Protein AF-X1QUR0-F1 (afdb_monomer_lite)

Radius of gyration: 16.43 Å; chains: 1; bounding box: 36×20×58 Å

Foldseek 3Di:
DDPAPDFDPDDPDDDPDDPGHWAALLCLLVVLLVCCVPPVPVSVVSVVVLVVCCVVQNFAGTDDVPDGHHHPDPSSVPNNVVSVVVSVVVVVVVVVVPDDDD

Structure (mmCIF, N/CA/C/O backbone):
data_AF-X1QUR0-F1
#
_entry.id   AF-X1QUR0-F1
#
loop_
_atom_site.group_PDB
_atom_site.id
_atom_site.type_symbol
_atom_site.label_atom_id
_atom_site.label_alt_id
_atom_site.label_comp_id
_atom_site.label_asym_id
_atom_site.label_entity_id
_atom_site.label_seq_id
_atom_site.pdbx_PDB_ins_code
_atom_site.Cartn_x
_atom_site.Cartn_y
_atom_site.Cartn_z
_atom_site.occupancy
_atom_site.B_iso_or_equiv
_atom_site.auth_seq_id
_atom_site.auth_comp_id
_atom_site.auth_asym_id
_atom_site.auth_atom_id
_atom_site.pdbx_PDB_model_num
ATOM 1 N N . HIS A 1 1 ? -6.256 -0.953 -7.988 1.00 70.12 1 HIS A N 1
ATOM 2 C CA . HIS A 1 1 ? -5.334 -1.941 -8.581 1.00 70.12 1 HIS A CA 1
ATOM 3 C C . HIS A 1 1 ? -6.180 -3.009 -9.261 1.00 70.12 1 HIS A C 1
ATOM 5 O O . HIS A 1 1 ? -7.341 -3.145 -8.888 1.00 70.12 1 HIS A O 1
ATOM 11 N N . LEU A 1 2 ? -5.650 -3.699 -10.271 1.00 83.19 2 LEU A N 1
ATOM 12 C CA . LEU A 1 2 ? -6.327 -4.839 -10.895 1.00 83.19 2 LEU A CA 1
ATOM 13 C C . LEU A 1 2 ? -5.891 -6.138 -10.192 1.00 83.19 2 LEU A C 1
ATOM 15 O O . LEU A 1 2 ? -4.794 -6.156 -9.625 1.00 83.19 2 LEU A O 1
ATOM 19 N N . PRO A 1 3 ? -6.710 -7.206 -10.202 1.00 85.94 3 PRO A N 1
ATOM 20 C CA . PRO A 1 3 ? -6.265 -8.527 -9.770 1.00 85.94 3 PRO A CA 1
ATOM 21 C C . PRO A 1 3 ? -5.042 -9.004 -10.566 1.00 85.94 3 PRO A C 1
ATOM 23 O O . PRO A 1 3 ? -4.839 -8.600 -11.712 1.00 85.94 3 PRO A O 1
ATOM 26 N N . GLY A 1 4 ? -4.239 -9.891 -9.974 1.00 87.19 4 GLY A N 1
ATOM 27 C CA . GLY A 1 4 ? -3.082 -10.476 -10.653 1.00 87.19 4 GLY A CA 1
ATOM 28 C C . GLY A 1 4 ? -3.469 -11.134 -11.984 1.00 87.19 4 GLY A C 1
ATOM 29 O O . GLY A 1 4 ? -4.465 -11.851 -12.058 1.00 87.19 4 GLY A O 1
ATOM 30 N N . GLY A 1 5 ? -2.692 -10.864 -13.036 1.00 89.12 5 GLY A N 1
ATOM 31 C CA . GLY A 1 5 ? -2.959 -11.354 -14.395 1.00 89.12 5 GLY A CA 1
ATOM 32 C C . GLY A 1 5 ? -4.043 -10.584 -15.161 1.00 89.12 5 GLY A C 1
ATOM 33 O O . GLY A 1 5 ? -4.358 -10.953 -16.292 1.00 89.12 5 GLY A O 1
ATOM 34 N N . VAL A 1 6 ? -4.607 -9.517 -14.582 1.00 93.19 6 VAL A N 1
ATOM 35 C CA . VAL A 1 6 ? -5.581 -8.636 -15.240 1.00 93.19 6 VAL A CA 1
ATOM 36 C C . VAL A 1 6 ? -4.920 -7.307 -15.604 1.00 93.19 6 VAL A C 1
ATOM 38 O O . VAL A 1 6 ? -4.216 -6.699 -14.799 1.00 93.19 6 VAL A O 1
ATOM 41 N N . TYR A 1 7 ? -5.183 -6.839 -16.825 1.00 94.94 7 TYR A N 1
ATOM 42 C CA . TYR A 1 7 ? -4.541 -5.665 -17.415 1.00 94.94 7 TYR A CA 1
ATOM 43 C C . TYR A 1 7 ? -5.572 -4.681 -17.960 1.00 94.94 7 TYR A C 1
ATOM 45 O O . TYR A 1 7 ? -6.666 -5.066 -18.377 1.00 94.94 7 TYR A O 1
ATOM 53 N N . TRP A 1 8 ? -5.201 -3.405 -18.003 1.00 93.12 8 TRP A N 1
ATOM 54 C CA . TRP A 1 8 ? -5.992 -2.386 -18.679 1.00 93.12 8 TRP A CA 1
ATOM 55 C C . TRP A 1 8 ? -6.012 -2.645 -20.186 1.00 93.12 8 TRP A C 1
ATOM 57 O O . TRP A 1 8 ? -4.977 -2.940 -20.785 1.00 93.12 8 TRP A O 1
ATOM 67 N N . GLN A 1 9 ? -7.184 -2.483 -20.808 1.00 93.25 9 GLN A N 1
ATOM 68 C CA . GLN A 1 9 ? -7.339 -2.608 -22.264 1.00 93.25 9 GLN A CA 1
ATOM 69 C C . GLN A 1 9 ? -6.504 -1.564 -23.019 1.00 93.25 9 GLN A C 1
ATOM 71 O O . GLN A 1 9 ? -5.933 -1.869 -24.061 1.00 93.25 9 GLN A O 1
ATOM 76 N N . MET A 1 10 ? -6.403 -0.349 -22.470 1.00 93.94 10 MET A N 1
ATOM 77 C CA . MET A 1 10 ? -5.553 0.726 -22.976 1.00 93.94 10 MET A CA 1
ATOM 78 C C . MET A 1 10 ? -4.714 1.288 -21.830 1.00 93.94 10 MET A C 1
ATOM 80 O O . MET A 1 10 ? -5.252 1.804 -20.852 1.00 93.94 10 MET A O 1
ATOM 84 N N . CYS A 1 11 ? -3.393 1.188 -21.948 1.00 93.38 11 CYS A N 1
ATOM 85 C CA . CYS A 1 11 ? -2.447 1.790 -21.018 1.00 93.38 11 CYS A CA 1
ATOM 86 C C . CYS A 1 11 ? -1.124 2.056 -21.736 1.00 93.38 11 CYS A C 1
ATOM 88 O O . CYS A 1 11 ? -0.692 1.248 -22.554 1.00 93.38 11 CYS A O 1
ATOM 90 N N . VAL A 1 12 ? -0.470 3.172 -21.407 1.00 95.44 12 VAL A N 1
ATOM 91 C CA . VAL A 1 12 ? 0.884 3.477 -21.901 1.00 95.44 12 VAL A CA 1
ATOM 92 C C . VAL A 1 12 ? 1.907 2.509 -21.302 1.00 95.44 12 VAL A C 1
ATOM 94 O O . VAL A 1 12 ? 2.876 2.133 -21.958 1.00 95.44 12 VAL A O 1
ATOM 97 N N . ALA A 1 13 ? 1.692 2.083 -20.056 1.00 94.06 13 ALA A N 1
ATOM 98 C CA . ALA A 1 13 ? 2.529 1.084 -19.418 1.00 94.06 13 ALA A CA 1
ATOM 99 C C . ALA A 1 13 ? 2.255 -0.308 -20.010 1.00 94.06 13 ALA A C 1
ATOM 101 O O . ALA A 1 13 ? 1.102 -0.738 -20.131 1.00 94.06 13 ALA A O 1
ATOM 102 N N . GLY A 1 14 ? 3.331 -1.028 -20.336 1.00 94.56 14 GLY A N 1
ATOM 103 C CA . GLY A 1 14 ? 3.253 -2.429 -20.745 1.00 94.56 14 GLY A CA 1
ATOM 104 C C . GLY A 1 14 ? 2.628 -3.314 -19.663 1.00 94.56 14 GLY A C 1
ATOM 105 O O . GLY A 1 14 ? 2.481 -2.908 -18.512 1.00 94.56 14 GLY A O 1
ATOM 106 N N . ARG A 1 15 ? 2.266 -4.547 -20.022 1.00 94.94 15 ARG A N 1
ATOM 107 C CA . ARG A 1 15 ? 1.821 -5.536 -19.030 1.00 94.94 15 ARG A CA 1
ATOM 108 C C . ARG A 1 15 ? 2.915 -5.769 -17.990 1.00 94.94 15 ARG A C 1
ATOM 110 O O . ARG A 1 15 ? 4.100 -5.686 -18.311 1.00 94.94 15 ARG A O 1
ATOM 117 N N . ASP A 1 16 ? 2.503 -6.058 -16.761 1.00 94.44 16 ASP A N 1
ATOM 118 C CA . ASP A 1 16 ? 3.393 -6.375 -15.641 1.00 94.44 16 ASP A CA 1
ATOM 119 C C . ASP A 1 16 ? 4.369 -5.239 -15.294 1.00 94.44 16 ASP A C 1
ATOM 121 O O . ASP A 1 16 ? 5.463 -5.436 -14.753 1.00 94.44 16 ASP A O 1
ATOM 125 N N . THR A 1 17 ? 3.975 -3.998 -15.584 1.00 93.38 17 THR A N 1
ATOM 126 C CA . THR A 1 17 ? 4.751 -2.829 -15.191 1.00 93.38 17 THR A CA 1
ATOM 127 C C . THR A 1 17 ? 3.868 -1.669 -14.761 1.00 93.38 17 THR A C 1
ATOM 129 O O . THR A 1 17 ? 2.802 -1.414 -15.319 1.00 93.38 17 THR A O 1
ATOM 132 N N . TYR A 1 18 ? 4.354 -0.927 -13.762 1.00 94.25 18 TYR A N 1
ATOM 133 C CA . TYR A 1 18 ? 3.783 0.352 -13.357 1.00 94.25 18 TYR A CA 1
ATOM 134 C C . TYR A 1 18 ? 2.277 0.241 -13.044 1.00 94.25 18 TYR A C 1
ATOM 136 O O . TYR A 1 18 ? 1.866 -0.577 -12.227 1.00 94.25 18 TYR A O 1
ATOM 144 N N . GLN A 1 19 ? 1.430 1.046 -13.681 1.00 93.06 19 GLN A N 1
ATOM 145 C CA . GLN A 1 19 ? -0.021 1.041 -13.473 1.00 93.06 19 GLN A CA 1
ATOM 146 C C . GLN A 1 19 ? -0.739 -0.182 -14.068 1.00 93.06 19 GLN A C 1
ATOM 148 O O . GLN A 1 19 ? -1.912 -0.401 -13.761 1.00 93.06 19 GLN A O 1
ATOM 153 N N . ASN A 1 20 ? -0.067 -0.977 -14.906 1.00 95.25 20 ASN A N 1
ATOM 154 C CA . ASN A 1 20 ? -0.665 -2.074 -15.660 1.00 95.25 20 ASN A CA 1
ATOM 155 C C . ASN A 1 20 ? -0.162 -3.442 -15.172 1.00 95.25 20 ASN A C 1
ATOM 157 O O . ASN A 1 20 ? 0.454 -4.208 -15.911 1.00 95.25 20 ASN A O 1
ATOM 161 N N . GLY A 1 21 ? -0.407 -3.718 -13.890 1.00 93.12 21 GLY A N 1
ATOM 162 C CA . GLY A 1 21 ? -0.163 -5.023 -13.265 1.00 93.12 21 GLY A CA 1
ATOM 163 C C . GLY A 1 21 ? 0.684 -4.979 -11.992 1.00 93.12 21 GLY A C 1
ATOM 164 O O . GLY A 1 21 ? 0.644 -5.932 -11.222 1.00 93.12 21 GLY A O 1
ATOM 165 N N . ALA A 1 22 ? 1.415 -3.890 -11.723 1.00 94.62 22 ALA A N 1
ATOM 166 C CA . ALA A 1 22 ? 2.190 -3.785 -10.486 1.00 94.62 22 ALA A CA 1
ATOM 167 C C . ALA A 1 22 ? 1.328 -3.353 -9.288 1.00 94.62 22 ALA A C 1
ATOM 169 O O . ALA A 1 22 ? 0.299 -2.684 -9.431 1.00 94.62 22 ALA A O 1
ATOM 170 N N . TYR A 1 23 ? 1.789 -3.707 -8.091 1.00 94.75 23 TYR A N 1
ATOM 171 C CA . TYR A 1 23 ? 1.164 -3.342 -6.826 1.00 94.75 23 TYR A CA 1
ATOM 172 C C . TYR A 1 23 ? 1.819 -2.100 -6.238 1.00 94.75 23 TYR A C 1
ATOM 174 O O . TYR A 1 23 ? 3.035 -1.933 -6.292 1.00 94.75 23 TYR A O 1
ATOM 182 N N . TRP A 1 24 ? 0.992 -1.243 -5.650 1.00 96.44 24 TRP A N 1
ATOM 183 C CA . TRP A 1 24 ? 1.389 0.058 -5.130 1.00 96.44 24 TRP A CA 1
ATOM 184 C C . TRP A 1 24 ? 0.969 0.164 -3.678 1.00 96.44 24 TRP A C 1
ATOM 186 O O . TRP A 1 24 ? -0.198 -0.074 -3.366 1.00 96.44 24 TRP A O 1
ATOM 196 N N . ALA A 1 25 ? 1.886 0.583 -2.809 1.00 97.12 25 ALA A N 1
ATOM 197 C CA . ALA A 1 25 ? 1.537 0.848 -1.420 1.00 97.12 25 ALA A CA 1
ATOM 198 C C . ALA A 1 25 ? 0.887 2.225 -1.236 1.00 97.12 25 ALA A C 1
ATOM 200 O O . ALA A 1 25 ? 0.119 2.421 -0.306 1.00 97.12 25 ALA A O 1
ATOM 201 N N . THR A 1 26 ? 1.135 3.173 -2.142 1.00 97.50 26 THR A N 1
ATOM 202 C CA . THR A 1 26 ? 0.581 4.537 -2.119 1.00 97.50 26 THR A CA 1
ATOM 203 C C . THR A 1 26 ? -0.919 4.617 -1.745 1.00 97.50 26 THR A C 1
ATOM 205 O O . THR A 1 26 ? -1.245 5.365 -0.825 1.00 97.50 26 THR A O 1
ATOM 208 N N . PRO A 1 27 ? -1.849 3.852 -2.360 1.00 96.75 27 PRO A N 1
ATOM 209 C CA . PRO A 1 27 ? -3.272 3.906 -2.004 1.00 96.75 27 PRO A CA 1
ATOM 210 C C . PRO A 1 27 ? -3.661 3.076 -0.766 1.00 96.75 27 PRO A C 1
ATOM 212 O O . PRO A 1 27 ? -4.832 3.095 -0.380 1.00 96.75 27 PRO A O 1
ATOM 215 N N . THR A 1 28 ? -2.734 2.339 -0.140 1.00 97.44 28 THR A N 1
ATOM 216 C CA . THR A 1 28 ? -3.057 1.390 0.940 1.00 97.44 28 THR A CA 1
ATOM 217 C C . THR A 1 28 ? -3.734 2.069 2.123 1.00 97.44 28 THR A C 1
ATOM 219 O O . THR A 1 28 ? -4.631 1.481 2.710 1.00 97.44 28 THR A O 1
ATOM 222 N N . GLY A 1 29 ? -3.382 3.320 2.438 1.00 97.75 29 GLY A N 1
ATOM 223 C CA . GLY A 1 29 ? -4.002 4.066 3.538 1.00 97.75 29 GLY A CA 1
ATOM 224 C C . GLY A 1 29 ? -5.517 4.228 3.379 1.00 97.75 29 GLY A C 1
ATOM 225 O O . GLY A 1 29 ? -6.263 3.967 4.319 1.00 97.75 29 GLY A O 1
ATOM 226 N N . TRP A 1 30 ? -5.981 4.610 2.185 1.00 97.75 30 TRP A N 1
ATOM 227 C CA . TRP A 1 30 ? -7.417 4.697 1.896 1.00 97.75 30 TRP A CA 1
ATOM 228 C C . TRP A 1 30 ? -8.069 3.320 1.876 1.00 97.75 30 TRP A C 1
ATOM 230 O O . TRP A 1 30 ? -9.163 3.161 2.406 1.00 97.75 30 TRP A O 1
ATOM 240 N N . PHE A 1 31 ? -7.383 2.330 1.300 1.00 97.62 31 PHE A N 1
ATOM 241 C CA . PHE A 1 31 ? -7.891 0.966 1.219 1.00 97.62 31 PHE A CA 1
ATOM 242 C C . PHE A 1 31 ? -8.128 0.350 2.601 1.00 97.62 31 PHE A C 1
ATOM 244 O O . PHE A 1 31 ? -9.210 -0.164 2.848 1.00 97.62 31 PHE A O 1
ATOM 251 N N . VAL A 1 32 ? -7.164 0.428 3.524 1.00 98.31 32 VAL A N 1
ATOM 252 C CA . VAL A 1 32 ? -7.337 -0.159 4.864 1.00 98.31 32 VAL A CA 1
ATOM 253 C C . VAL A 1 32 ? -8.359 0.608 5.698 1.00 98.31 32 VAL A C 1
ATOM 255 O O . VAL A 1 32 ? -9.094 -0.014 6.454 1.00 98.31 32 VAL A O 1
ATOM 258 N N . TYR A 1 33 ? -8.478 1.929 5.514 1.00 98.44 33 TYR A N 1
ATOM 259 C CA . TYR A 1 33 ? -9.526 2.715 6.168 1.00 98.44 33 TYR A CA 1
ATOM 260 C C . TYR A 1 33 ? -10.925 2.251 5.754 1.00 98.44 33 TYR A C 1
ATOM 262 O O . TYR A 1 33 ? -11.792 2.081 6.607 1.00 98.44 33 TYR A O 1
ATOM 270 N N . THR A 1 34 ? -11.166 2.057 4.453 1.00 98.06 34 THR A N 1
ATOM 271 C CA . THR A 1 34 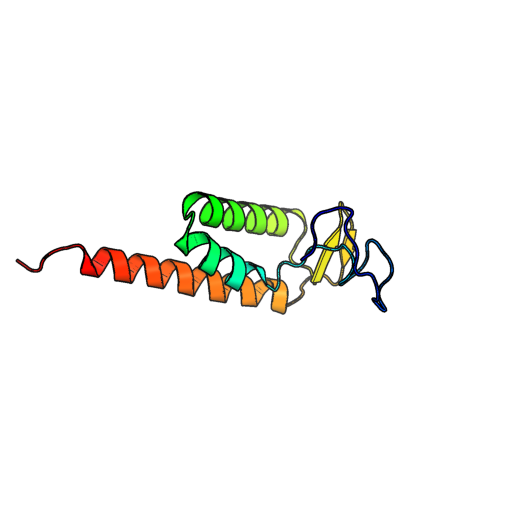? -12.481 1.621 3.962 1.00 98.06 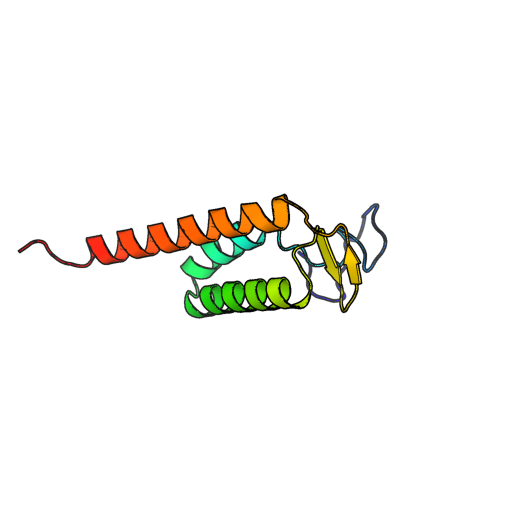34 THR A CA 1
ATOM 272 C C . THR A 1 34 ? -12.735 0.150 4.256 1.00 98.06 34 THR A C 1
ATOM 274 O O . THR A 1 34 ? -13.849 -0.206 4.633 1.00 98.06 34 THR A O 1
ATOM 277 N N . LEU A 1 35 ? -11.708 -0.693 4.147 1.00 98.38 35 LEU A N 1
ATOM 278 C CA . LEU A 1 35 ? -11.776 -2.105 4.506 1.00 98.38 35 LEU A CA 1
ATOM 279 C C . LEU A 1 35 ? -12.155 -2.289 5.978 1.00 98.38 35 LEU A C 1
ATOM 281 O O . LEU A 1 35 ? -13.014 -3.103 6.284 1.00 98.38 35 LEU A O 1
ATOM 285 N N . ASP A 1 36 ? -11.615 -1.466 6.876 1.00 98.44 36 ASP A N 1
ATOM 286 C CA . ASP A 1 36 ? -11.949 -1.483 8.303 1.00 98.44 36 ASP A CA 1
ATOM 287 C C . ASP A 1 36 ? -13.429 -1.172 8.608 1.00 98.44 36 ASP A C 1
ATOM 289 O O . ASP A 1 36 ? -13.933 -1.483 9.688 1.00 98.44 36 ASP A O 1
ATOM 293 N N . LEU A 1 37 ? -14.157 -0.554 7.674 1.00 97.06 37 LEU A N 1
ATOM 294 C CA . LEU A 1 37 ? -15.597 -0.328 7.833 1.00 97.06 37 LEU A CA 1
ATOM 295 C C . LEU A 1 37 ? -16.412 -1.619 7.687 1.00 97.06 37 LEU A C 1
ATOM 297 O O . LEU A 1 37 ? -17.532 -1.671 8.188 1.00 97.06 37 LEU A O 1
ATOM 301 N N . VAL A 1 38 ? -15.870 -2.629 7.002 1.00 98.12 38 VAL A N 1
ATOM 302 C CA . VAL A 1 38 ? -16.579 -3.873 6.659 1.00 98.12 38 VAL A CA 1
ATOM 303 C C . VAL A 1 38 ? -15.912 -5.126 7.233 1.00 98.12 38 VAL A C 1
ATOM 305 O O . VAL A 1 38 ? -16.608 -6.079 7.563 1.00 98.12 38 VAL A O 1
ATOM 308 N N . ASP A 1 39 ? -14.587 -5.119 7.388 1.00 98.38 39 ASP A N 1
ATOM 309 C CA . ASP A 1 39 ? -13.780 -6.209 7.935 1.00 98.38 39 ASP A CA 1
ATOM 310 C C . ASP A 1 39 ? -12.511 -5.644 8.602 1.00 98.38 39 ASP A C 1
ATOM 312 O O . ASP A 1 39 ? -11.461 -5.437 7.982 1.00 98.38 39 ASP A O 1
ATOM 316 N N . SER A 1 40 ? -12.615 -5.372 9.903 1.00 97.62 40 SER A N 1
ATOM 317 C CA . SER A 1 40 ? -11.525 -4.797 10.696 1.00 97.62 40 SER A CA 1
ATOM 318 C C . SER A 1 40 ? -10.332 -5.741 10.854 1.00 97.62 40 SER A C 1
ATOM 320 O O . SER A 1 40 ? -9.187 -5.284 10.884 1.00 97.62 40 SER A O 1
ATOM 322 N N . ALA A 1 41 ? -10.571 -7.055 10.902 1.00 98.38 41 ALA A N 1
ATOM 323 C CA . ALA A 1 41 ? -9.516 -8.052 11.037 1.00 98.38 41 ALA A CA 1
ATOM 324 C C . ALA A 1 41 ? -8.682 -8.160 9.752 1.00 98.38 41 ALA A C 1
ATOM 326 O O . ALA A 1 41 ? -7.451 -8.249 9.815 1.00 98.38 41 ALA A O 1
ATOM 327 N N . LEU A 1 42 ? -9.329 -8.109 8.583 1.00 98.50 42 LEU A N 1
ATOM 328 C CA . LEU A 1 42 ? -8.629 -8.094 7.301 1.00 98.50 42 LEU A CA 1
ATOM 329 C C . LEU A 1 42 ? -7.874 -6.778 7.083 1.00 98.50 42 LEU A C 1
ATOM 331 O O . LEU A 1 42 ? -6.760 -6.801 6.551 1.00 98.50 42 LEU A O 1
ATOM 335 N N . ALA A 1 43 ? -8.417 -5.645 7.540 1.00 98.56 43 ALA A N 1
ATOM 336 C CA . ALA A 1 43 ? -7.702 -4.369 7.532 1.00 98.56 43 ALA A CA 1
ATOM 337 C C . ALA A 1 43 ? -6.413 -4.434 8.369 1.00 98.56 43 ALA A C 1
ATOM 339 O O . ALA A 1 43 ? -5.342 -4.076 7.873 1.00 98.56 43 ALA A O 1
ATOM 340 N N . ASP A 1 44 ? -6.487 -4.968 9.592 1.00 98.50 44 ASP A N 1
ATOM 341 C CA . ASP A 1 44 ? -5.322 -5.118 10.474 1.00 98.50 44 ASP A CA 1
ATOM 342 C C . ASP A 1 44 ? -4.262 -6.036 9.853 1.00 98.50 44 ASP A C 1
ATOM 344 O O . ASP A 1 44 ? -3.077 -5.688 9.814 1.00 98.50 44 ASP A O 1
ATOM 348 N N . ARG A 1 45 ? -4.682 -7.179 9.295 1.00 98.69 45 ARG A N 1
ATOM 349 C CA . ARG A 1 45 ? -3.774 -8.094 8.592 1.00 98.69 45 ARG A CA 1
ATOM 350 C C . ARG A 1 45 ? -3.098 -7.417 7.402 1.00 98.69 45 ARG A C 1
ATOM 352 O O . ARG A 1 45 ? -1.882 -7.505 7.276 1.00 98.69 45 ARG A O 1
ATOM 359 N N . THR A 1 46 ? -3.852 -6.669 6.598 1.00 98.25 46 THR A N 1
ATOM 360 C CA . THR A 1 46 ? -3.316 -5.926 5.445 1.00 98.25 46 THR A CA 1
ATOM 361 C C . THR A 1 46 ? -2.224 -4.937 5.864 1.00 98.25 46 THR A C 1
ATOM 363 O O . THR A 1 46 ? -1.185 -4.839 5.209 1.00 98.25 46 THR A O 1
ATOM 366 N N . VAL A 1 47 ? -2.419 -4.220 6.977 1.00 98.50 47 VAL A N 1
ATOM 367 C CA . VAL A 1 47 ? -1.405 -3.300 7.520 1.00 98.50 47 VAL A CA 1
ATOM 368 C C . VAL A 1 47 ? -0.151 -4.054 7.962 1.00 98.50 47 VAL A C 1
ATOM 370 O O . VAL A 1 47 ? 0.964 -3.634 7.641 1.00 98.50 47 VAL A O 1
ATOM 373 N N . ILE A 1 48 ? -0.314 -5.166 8.681 1.00 98.62 48 ILE A N 1
ATOM 374 C CA . ILE A 1 48 ? 0.804 -5.985 9.170 1.00 98.62 48 ILE A CA 1
ATOM 375 C C . ILE A 1 48 ? 1.607 -6.571 8.005 1.00 98.62 48 ILE A C 1
ATOM 377 O O . ILE A 1 48 ? 2.842 -6.530 8.033 1.00 98.62 48 ILE A O 1
ATOM 381 N N . ASP A 1 49 ? 0.930 -7.070 6.973 1.00 98.19 49 ASP A N 1
ATOM 382 C CA . ASP A 1 49 ? 1.561 -7.650 5.789 1.00 98.19 49 ASP A CA 1
ATOM 383 C C . ASP A 1 49 ? 2.350 -6.589 5.012 1.00 98.19 49 ASP A C 1
ATOM 385 O O . ASP A 1 49 ? 3.515 -6.811 4.677 1.00 98.19 49 ASP A O 1
ATOM 389 N N . MET A 1 50 ? 1.780 -5.393 4.824 1.00 97.75 50 MET A N 1
ATOM 390 C CA . MET A 1 50 ? 2.480 -4.264 4.201 1.00 97.75 50 MET A CA 1
ATOM 391 C C . MET A 1 50 ? 3.735 -3.862 4.991 1.00 97.75 50 MET A C 1
ATOM 393 O O . MET A 1 50 ? 4.805 -3.690 4.409 1.00 97.75 50 MET A O 1
ATOM 397 N N . ILE A 1 51 ? 3.642 -3.732 6.320 1.00 97.88 51 ILE A N 1
ATOM 398 C CA . ILE A 1 51 ? 4.802 -3.394 7.165 1.00 97.88 51 ILE A CA 1
ATOM 399 C C . ILE A 1 51 ? 5.862 -4.498 7.093 1.00 97.88 51 ILE A C 1
ATOM 401 O O . ILE A 1 51 ? 7.060 -4.208 7.071 1.00 97.88 51 ILE A O 1
ATOM 405 N N . SER A 1 52 ? 5.441 -5.761 7.056 1.00 98.19 52 SER A N 1
ATOM 406 C CA . SER A 1 52 ? 6.345 -6.903 6.925 1.00 98.19 52 SER A CA 1
ATOM 407 C C . SER A 1 52 ? 7.073 -6.897 5.580 1.00 98.19 52 SER A C 1
ATOM 409 O O . SER A 1 52 ? 8.275 -7.161 5.550 1.00 98.19 52 SER A O 1
ATOM 411 N N . ASP A 1 53 ? 6.392 -6.544 4.488 1.00 97.06 53 ASP A N 1
ATOM 412 C CA . ASP A 1 53 ? 7.019 -6.359 3.176 1.00 97.06 53 ASP A CA 1
ATOM 413 C C . ASP A 1 53 ? 8.031 -5.203 3.187 1.00 97.06 53 ASP A C 1
ATOM 415 O O . ASP A 1 53 ? 9.184 -5.377 2.782 1.00 97.06 53 ASP A O 1
ATOM 419 N N . PHE A 1 54 ? 7.650 -4.054 3.753 1.00 97.25 54 PHE A N 1
ATOM 420 C CA . PHE A 1 54 ? 8.535 -2.894 3.882 1.00 97.25 54 PHE A CA 1
ATOM 421 C C . PHE A 1 54 ? 9.790 -3.198 4.699 1.00 97.25 54 PHE A C 1
ATOM 423 O O . PHE A 1 54 ? 10.878 -2.763 4.330 1.00 97.25 54 PHE A O 1
ATOM 430 N N . LYS A 1 55 ? 9.671 -3.967 5.787 1.00 97.62 55 LYS A N 1
ATOM 431 C CA . LYS A 1 55 ? 10.826 -4.389 6.595 1.00 97.62 55 LYS A CA 1
ATOM 432 C C . LYS A 1 55 ? 11.784 -5.297 5.825 1.00 97.62 55 LYS A C 1
ATOM 434 O O . LYS A 1 55 ? 12.983 -5.239 6.071 1.00 97.62 55 LYS A O 1
ATOM 439 N N . LYS A 1 56 ? 11.268 -6.138 4.924 1.00 96.44 56 LYS A N 1
ATOM 440 C CA . LYS A 1 56 ? 12.076 -7.084 4.141 1.00 96.44 56 LYS A CA 1
ATOM 441 C C . LYS A 1 56 ? 12.771 -6.423 2.956 1.00 96.44 56 LYS A C 1
ATOM 443 O O . LYS A 1 56 ? 13.933 -6.713 2.705 1.00 96.44 56 LYS A O 1
ATOM 448 N N . GLY A 1 57 ? 12.057 -5.581 2.211 1.00 95.19 57 GLY A N 1
ATOM 449 C CA . GLY A 1 57 ? 12.528 -5.080 0.917 1.00 95.19 57 GLY A CA 1
ATOM 450 C C . GLY A 1 57 ? 12.588 -3.563 0.776 1.00 95.19 57 GLY A C 1
ATOM 451 O O . GLY A 1 57 ? 12.889 -3.073 -0.311 1.00 95.19 57 GLY A O 1
ATOM 452 N N . GLY A 1 58 ? 12.297 -2.823 1.846 1.00 97.12 58 GLY A N 1
ATOM 453 C CA . GLY A 1 58 ? 12.218 -1.369 1.830 1.00 97.12 58 GLY A CA 1
ATOM 454 C C . GLY A 1 58 ? 10.952 -0.844 1.150 1.00 97.12 58 GLY A C 1
ATOM 455 O O . GLY A 1 58 ? 10.289 -1.525 0.361 1.00 97.12 58 GLY A O 1
ATOM 456 N N . VAL A 1 59 ? 10.623 0.410 1.458 1.00 97.62 59 VAL A N 1
ATOM 457 C CA . VAL A 1 59 ? 9.548 1.133 0.772 1.00 97.62 59 VAL A CA 1
ATOM 458 C C . VAL A 1 59 ? 10.012 1.484 -0.638 1.00 97.62 59 VAL A C 1
ATOM 460 O O . VAL A 1 59 ? 11.125 1.971 -0.832 1.00 97.62 59 VAL A O 1
ATOM 463 N N . CYS A 1 60 ? 9.154 1.268 -1.627 1.00 97.88 60 CYS A N 1
ATOM 464 C CA . CYS A 1 60 ? 9.415 1.607 -3.020 1.00 97.88 60 CYS A CA 1
ATOM 465 C C . CYS A 1 60 ? 8.115 2.052 -3.705 1.00 97.88 60 CYS A C 1
ATOM 467 O O . CYS A 1 60 ? 7.050 1.986 -3.096 1.00 97.88 60 CYS A O 1
ATOM 469 N N . GLU A 1 61 ? 8.204 2.553 -4.933 1.00 97.81 61 GLU A N 1
ATOM 470 C CA . GLU A 1 61 ? 7.058 3.074 -5.683 1.00 97.81 61 GLU A CA 1
ATOM 471 C C . GLU A 1 61 ? 6.046 1.969 -6.017 1.00 97.81 61 GLU A C 1
ATOM 473 O O . GLU A 1 61 ? 4.854 2.102 -5.735 1.00 97.81 61 GLU A O 1
ATOM 478 N N . TRP A 1 62 ? 6.524 0.860 -6.579 1.00 96.81 62 TRP A N 1
ATOM 479 C CA . TRP A 1 62 ? 5.699 -0.305 -6.880 1.00 96.81 62 TRP A CA 1
ATOM 480 C C . TRP A 1 62 ? 6.507 -1.597 -6.870 1.00 96.81 62 TRP A C 1
ATOM 482 O O . TRP A 1 62 ? 7.730 -1.598 -7.066 1.00 96.81 62 TRP A O 1
ATOM 492 N N . ILE A 1 63 ? 5.786 -2.704 -6.685 1.00 96.06 63 ILE A N 1
ATOM 493 C CA . ILE A 1 63 ? 6.328 -4.061 -6.681 1.00 96.06 63 ILE A CA 1
ATOM 494 C C . ILE A 1 63 ? 5.612 -4.967 -7.682 1.00 96.06 63 ILE A C 1
ATOM 496 O O . ILE A 1 63 ? 4.417 -4.817 -7.936 1.00 96.06 63 ILE A O 1
ATOM 500 N N . LEU A 1 64 ? 6.338 -5.944 -8.218 1.00 94.81 64 LEU A N 1
ATOM 501 C CA . LEU A 1 64 ? 5.756 -7.105 -8.886 1.00 94.81 64 LEU A CA 1
ATOM 502 C C . LEU A 1 64 ? 6.682 -8.312 -8.712 1.00 94.81 64 LEU A C 1
ATOM 504 O O . LEU A 1 64 ? 7.797 -8.319 -9.235 1.00 94.81 64 LEU A O 1
ATOM 508 N N . GLY A 1 65 ? 6.231 -9.321 -7.964 1.00 92.06 65 GLY A N 1
ATOM 509 C CA . GLY A 1 65 ? 7.108 -10.404 -7.518 1.00 92.06 65 GLY A CA 1
ATOM 510 C C . GLY A 1 65 ? 8.297 -9.839 -6.735 1.00 92.06 65 GLY A C 1
ATOM 511 O O . GLY A 1 65 ? 8.120 -9.037 -5.821 1.00 92.06 65 GLY A O 1
ATOM 512 N N . GLU A 1 66 ? 9.512 -10.205 -7.132 1.00 93.25 66 GLU A N 1
ATOM 513 C CA . GLU A 1 66 ? 10.750 -9.705 -6.516 1.00 93.25 66 GLU A CA 1
ATOM 514 C C . GLU A 1 66 ? 11.166 -8.312 -7.020 1.00 93.25 66 GLU A C 1
ATOM 516 O O . GLU A 1 66 ? 12.035 -7.661 -6.436 1.00 93.25 66 GLU A O 1
ATOM 521 N N . LYS A 1 67 ? 10.551 -7.820 -8.103 1.00 95.19 67 LYS A N 1
ATOM 522 C CA . LYS A 1 67 ? 10.905 -6.532 -8.700 1.00 95.19 67 LYS A CA 1
ATOM 523 C C . LYS A 1 67 ? 10.382 -5.393 -7.835 1.00 95.19 67 LYS A C 1
ATOM 525 O O . LYS A 1 67 ? 9.177 -5.260 -7.647 1.00 95.19 67 LYS A O 1
ATOM 530 N N . ARG A 1 68 ? 11.295 -4.524 -7.401 1.00 97.06 68 ARG A N 1
ATOM 531 C CA . ARG A 1 68 ? 11.011 -3.277 -6.675 1.00 97.06 68 ARG A CA 1
ATOM 532 C C . ARG A 1 68 ? 11.521 -2.087 -7.474 1.00 97.06 68 ARG A C 1
ATOM 534 O O . ARG A 1 68 ? 12.587 -2.164 -8.090 1.00 97.06 68 ARG A O 1
ATOM 541 N N . ARG A 1 69 ? 10.765 -0.990 -7.512 1.00 97.50 69 ARG A N 1
ATOM 542 C CA . ARG A 1 69 ? 11.110 0.183 -8.331 1.00 97.50 69 ARG A CA 1
ATOM 543 C C . ARG A 1 69 ? 11.056 1.468 -7.537 1.00 97.50 69 ARG A C 1
ATOM 545 O O . ARG A 1 69 ? 10.151 1.646 -6.741 1.00 97.50 69 ARG A O 1
ATOM 552 N N . LEU A 1 70 ? 12.043 2.335 -7.780 1.00 97.00 70 LEU A N 1
ATOM 553 C CA . LEU A 1 70 ? 12.260 3.596 -7.064 1.00 97.00 70 LEU A CA 1
ATOM 554 C C . LEU A 1 70 ? 12.232 3.396 -5.534 1.00 97.00 70 LEU A C 1
ATOM 556 O O . LEU A 1 70 ? 11.210 3.649 -4.897 1.00 97.00 70 LEU A O 1
ATOM 560 N N . PRO A 1 71 ? 13.325 2.890 -4.929 1.00 97.50 71 PRO A N 1
ATOM 561 C CA . PRO A 1 71 ? 13.398 2.734 -3.479 1.00 97.50 71 PRO A CA 1
ATOM 562 C C . PRO A 1 71 ? 13.271 4.087 -2.767 1.00 97.50 71 PRO A C 1
ATOM 564 O O . PRO A 1 71 ? 13.578 5.133 -3.337 1.00 97.50 71 PRO A O 1
ATOM 567 N N . ASN A 1 72 ? 12.850 4.057 -1.502 1.00 96.88 72 ASN A N 1
ATOM 568 C CA . ASN A 1 72 ? 12.619 5.233 -0.657 1.00 96.88 72 ASN A CA 1
ATOM 569 C C . ASN A 1 72 ? 11.551 6.191 -1.214 1.00 96.88 72 ASN A C 1
ATOM 571 O O . ASN A 1 72 ? 11.626 7.407 -1.033 1.00 96.88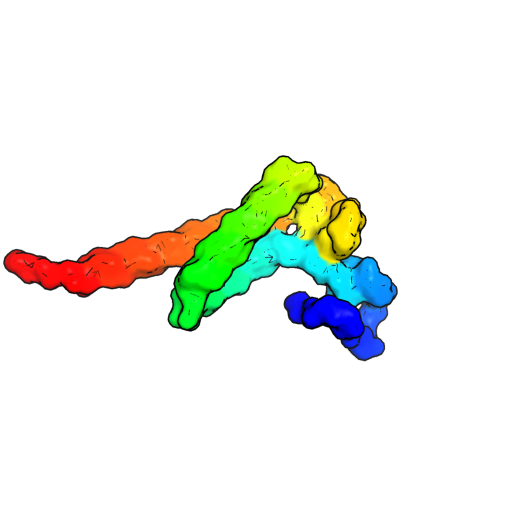 72 ASN A O 1
ATOM 575 N N . TYR A 1 73 ? 10.538 5.647 -1.892 1.00 98.00 73 TYR A N 1
ATOM 576 C CA . TYR A 1 73 ? 9.466 6.446 -2.476 1.00 98.00 73 TYR A CA 1
ATOM 577 C C . TYR A 1 73 ? 8.540 7.028 -1.401 1.00 98.00 73 TYR A C 1
ATOM 579 O O . TYR A 1 73 ? 7.776 6.308 -0.752 1.00 98.00 73 TYR A O 1
ATOM 587 N N . LEU A 1 74 ? 8.589 8.352 -1.238 1.00 97.69 74 LEU A N 1
ATOM 588 C CA . LEU A 1 74 ? 7.932 9.067 -0.142 1.00 97.69 74 LEU A CA 1
ATOM 589 C C . LEU A 1 74 ? 6.430 8.778 -0.048 1.00 97.69 74 LEU A C 1
ATOM 591 O O . LEU A 1 74 ? 5.935 8.512 1.043 1.00 97.69 74 LEU A O 1
ATOM 595 N N . ALA A 1 75 ? 5.707 8.796 -1.170 1.00 97.81 75 ALA A N 1
ATOM 596 C CA . ALA A 1 75 ? 4.253 8.633 -1.152 1.00 97.81 75 ALA A CA 1
ATOM 597 C C . ALA A 1 75 ? 3.822 7.243 -0.652 1.00 97.81 75 ALA A C 1
ATOM 599 O O . ALA A 1 75 ? 2.818 7.121 0.047 1.00 97.81 75 ALA A O 1
ATOM 600 N N . SER A 1 76 ? 4.613 6.206 -0.942 1.00 97.88 76 SER A N 1
ATOM 601 C CA . SER A 1 76 ? 4.372 4.849 -0.440 1.00 97.88 76 SER A CA 1
ATOM 602 C C . SER A 1 76 ? 4.718 4.682 1.043 1.00 97.88 76 SER A C 1
ATOM 604 O O . SER A 1 76 ? 4.239 3.741 1.665 1.00 97.88 76 SER A O 1
ATOM 606 N N . ALA A 1 77 ? 5.486 5.598 1.639 1.00 95.38 77 ALA A N 1
ATOM 607 C CA . ALA A 1 77 ? 5.699 5.636 3.085 1.00 95.38 77 ALA A CA 1
ATOM 608 C C . ALA A 1 77 ? 4.632 6.485 3.801 1.00 95.38 77 ALA A C 1
ATOM 610 O O . ALA A 1 77 ? 4.114 6.093 4.847 1.00 95.38 77 ALA A O 1
ATOM 611 N N . SER A 1 78 ? 4.306 7.659 3.253 1.00 97.75 78 SER A N 1
ATOM 612 C CA . SER A 1 78 ? 3.525 8.683 3.952 1.00 97.75 78 SER A CA 1
ATOM 613 C C . SER A 1 78 ? 2.014 8.472 3.867 1.00 97.75 78 SER A C 1
ATOM 615 O O . SER A 1 78 ? 1.325 8.601 4.882 1.00 97.75 78 SER A O 1
ATOM 617 N N . LEU A 1 79 ? 1.482 8.125 2.692 1.00 98.19 79 LEU A N 1
ATOM 618 C CA . LEU A 1 79 ? 0.034 8.004 2.505 1.00 98.19 79 LEU A CA 1
ATOM 619 C C . LEU A 1 79 ? -0.569 6.799 3.243 1.00 98.19 79 LEU A C 1
ATOM 621 O O . LEU A 1 79 ? -1.629 6.969 3.855 1.00 98.19 79 LEU A O 1
ATOM 625 N N . PRO A 1 80 ? 0.086 5.618 3.302 1.00 98.38 80 PRO A N 1
ATOM 626 C CA . PRO A 1 80 ? -0.390 4.534 4.156 1.00 98.38 80 PRO A CA 1
ATOM 627 C C . PRO A 1 80 ? -0.471 4.934 5.623 1.00 98.38 80 PRO A C 1
ATOM 629 O O . PRO A 1 80 ? -1.492 4.698 6.265 1.00 98.38 80 PRO A O 1
ATOM 632 N N . LEU A 1 81 ? 0.565 5.603 6.141 1.00 98.12 81 LEU A N 1
ATOM 633 C CA . LEU A 1 81 ? 0.599 6.053 7.530 1.00 98.12 81 LEU A CA 1
ATOM 634 C C . LEU A 1 81 ? -0.558 7.008 7.854 1.00 98.12 81 LEU A C 1
ATOM 636 O O . LEU A 1 81 ? -1.176 6.874 8.911 1.00 98.12 81 LEU A O 1
ATOM 640 N N . ALA A 1 82 ? -0.867 7.948 6.957 1.00 98.31 82 ALA A N 1
ATOM 641 C CA . ALA A 1 82 ? -1.978 8.878 7.140 1.00 98.31 82 ALA A CA 1
ATOM 642 C C . ALA A 1 82 ? -3.329 8.147 7.254 1.00 98.31 82 ALA A C 1
ATOM 644 O O . ALA A 1 82 ? -4.080 8.389 8.199 1.00 98.31 82 ALA A O 1
ATOM 645 N N . GLY A 1 83 ? -3.610 7.204 6.348 1.00 98.00 83 GLY A N 1
ATOM 646 C CA . GLY A 1 83 ? -4.854 6.428 6.378 1.00 98.00 83 GLY A CA 1
ATOM 647 C C . GLY A 1 83 ? -4.971 5.509 7.598 1.00 98.00 83 GLY A C 1
ATOM 648 O O . GLY A 1 83 ? -6.023 5.461 8.234 1.00 98.00 83 GLY A O 1
ATOM 649 N N . ILE A 1 84 ? -3.874 4.852 7.990 1.00 98.50 84 ILE A N 1
ATOM 650 C CA . ILE A 1 84 ? -3.828 3.997 9.188 1.00 98.50 84 ILE A CA 1
ATOM 651 C C . ILE A 1 84 ? -4.100 4.815 10.458 1.00 98.50 84 ILE A C 1
ATOM 653 O O . ILE A 1 84 ? -4.843 4.370 11.332 1.00 98.50 84 ILE A O 1
ATOM 657 N N . ARG A 1 85 ? -3.542 6.028 10.570 1.00 98.50 85 ARG A N 1
ATOM 658 C CA . ARG A 1 85 ? -3.821 6.925 11.705 1.00 98.50 85 ARG A CA 1
ATOM 659 C C . ARG A 1 85 ? -5.296 7.308 11.766 1.00 98.50 85 ARG A C 1
ATOM 661 O O . ARG A 1 85 ? -5.908 7.130 12.815 1.00 98.50 85 ARG A O 1
ATOM 668 N N . ALA A 1 86 ? -5.872 7.729 10.640 1.00 98.31 86 ALA A N 1
ATOM 669 C CA . ALA A 1 86 ? -7.291 8.071 10.561 1.00 98.31 86 ALA A CA 1
ATOM 670 C C . ALA A 1 86 ? -8.199 6.880 10.931 1.00 98.31 86 ALA A C 1
ATOM 672 O O . ALA A 1 86 ? -9.197 7.046 11.633 1.00 98.31 86 ALA A O 1
ATOM 673 N N . MET A 1 87 ? -7.835 5.667 10.503 1.00 98.00 87 MET A N 1
ATOM 674 C CA . MET A 1 87 ? -8.541 4.425 10.842 1.00 98.00 87 MET A CA 1
ATOM 675 C C . MET A 1 87 ? -8.525 4.170 12.357 1.00 98.00 87 MET A C 1
ATOM 677 O O . MET A 1 87 ? -9.572 3.953 12.968 1.00 98.00 87 MET A O 1
ATOM 681 N N . ILE A 1 88 ? -7.349 4.260 12.988 1.00 97.81 88 ILE A N 1
ATOM 682 C CA . ILE A 1 88 ? -7.184 4.075 14.438 1.00 97.81 88 ILE A CA 1
ATOM 683 C C . ILE A 1 88 ? -7.947 5.148 15.229 1.00 97.81 88 ILE A C 1
ATOM 685 O O . ILE A 1 88 ? -8.598 4.831 16.225 1.00 97.81 88 ILE A O 1
ATOM 689 N N . GLU A 1 89 ? -7.884 6.410 14.806 1.00 97.94 89 GLU A N 1
ATOM 690 C CA . GLU A 1 89 ? -8.604 7.520 15.443 1.00 97.94 89 GLU A CA 1
ATOM 691 C C . GLU A 1 89 ? -10.121 7.319 15.386 1.00 97.94 89 GLU A C 1
ATOM 693 O O . GLU A 1 89 ? -10.797 7.431 16.410 1.00 97.94 89 GLU A O 1
ATOM 698 N N . ARG A 1 90 ? -10.655 6.919 14.226 1.00 96.81 90 ARG A N 1
ATOM 699 C CA . ARG A 1 90 ? -12.073 6.569 14.066 1.00 96.81 90 ARG A CA 1
ATOM 700 C C . ARG A 1 90 ? -12.497 5.471 15.042 1.00 96.81 90 ARG A C 1
ATOM 702 O O . ARG A 1 90 ? -13.514 5.618 15.718 1.00 96.81 90 ARG A O 1
ATOM 709 N N . ARG A 1 91 ? -11.714 4.389 15.151 1.00 95.31 91 ARG A N 1
ATOM 710 C CA . ARG A 1 91 ? -11.994 3.290 16.092 1.00 95.31 91 ARG A CA 1
ATOM 711 C C . ARG A 1 91 ? -12.039 3.795 17.540 1.00 95.31 91 ARG A C 1
ATOM 713 O O . ARG A 1 91 ? -12.999 3.504 18.246 1.00 95.31 91 ARG A O 1
ATOM 720 N N . LYS A 1 92 ? -11.057 4.601 17.967 1.00 95.06 92 LYS A N 1
ATOM 721 C CA . LYS A 1 92 ? -11.016 5.185 19.325 1.00 95.06 92 LYS A CA 1
ATOM 722 C C . LYS A 1 92 ? -12.253 6.029 19.635 1.00 95.06 92 LYS A C 1
ATOM 724 O O . LYS A 1 92 ? -12.816 5.913 20.726 1.00 95.06 92 LYS A O 1
ATOM 729 N N . ASN A 1 93 ? -12.687 6.846 18.679 1.00 92.31 93 ASN A N 1
ATOM 730 C CA . ASN A 1 93 ? -13.866 7.693 18.841 1.00 92.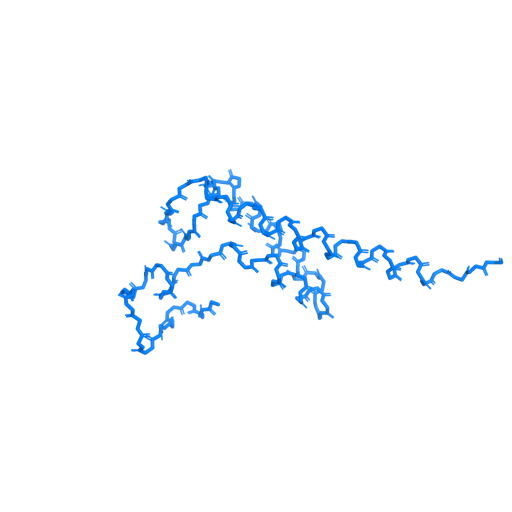31 93 ASN A CA 1
ATOM 731 C C . ASN A 1 93 ? -15.144 6.851 18.964 1.00 92.31 93 ASN A C 1
ATOM 733 O O . ASN A 1 93 ? -15.957 7.119 19.845 1.00 92.31 93 ASN A O 1
ATOM 737 N N . ASN A 1 94 ? -15.277 5.785 18.169 1.00 86.06 94 ASN A N 1
ATOM 738 C CA . ASN A 1 94 ? -16.422 4.870 18.237 1.00 86.06 94 ASN A CA 1
ATOM 739 C C . ASN A 1 94 ? -16.479 4.072 19.549 1.00 86.06 94 ASN A C 1
ATOM 741 O O . ASN A 1 94 ? -17.557 3.837 20.084 1.00 86.06 94 ASN A O 1
ATOM 745 N N . THR A 1 95 ? -15.334 3.668 20.102 1.00 79.31 95 THR A N 1
ATOM 746 C CA . THR A 1 95 ? -15.299 3.016 21.421 1.00 79.31 95 THR A CA 1
ATOM 747 C C . THR A 1 95 ? -15.664 3.995 22.541 1.00 79.31 95 THR A C 1
ATOM 749 O O . THR A 1 95 ? -16.326 3.615 23.503 1.00 79.31 95 THR A O 1
ATOM 752 N N . SER A 1 96 ? -15.277 5.269 22.414 1.00 69.62 96 SER A N 1
ATOM 753 C CA . SER A 1 96 ? -15.542 6.297 23.432 1.00 69.62 96 SER A CA 1
ATOM 754 C C . SER A 1 96 ? -17.014 6.719 23.495 1.00 69.62 96 SER A C 1
ATOM 756 O O . SER A 1 96 ? -17.482 7.131 24.553 1.00 69.62 96 SER A O 1
ATOM 758 N N . THR A 1 97 ? -17.763 6.598 22.395 1.00 63.06 97 THR A N 1
ATOM 759 C CA . THR A 1 97 ? -19.214 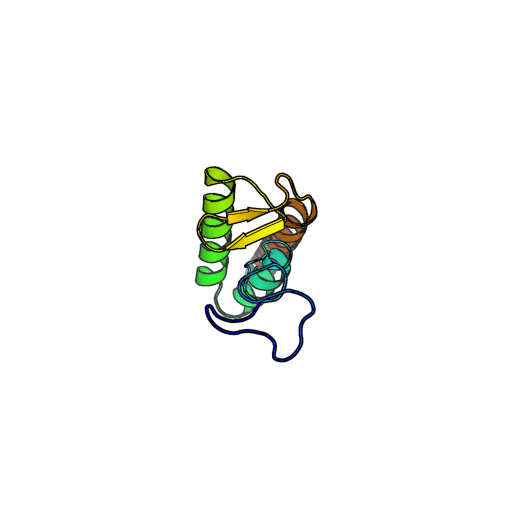6.847 22.363 1.00 63.06 97 THR A CA 1
ATOM 760 C C . THR A 1 97 ? -20.047 5.652 22.835 1.00 63.06 97 THR A C 1
ATOM 762 O O . THR A 1 97 ? -21.222 5.825 23.149 1.00 63.06 97 THR A O 1
ATOM 765 N N . ALA A 1 98 ? -19.459 4.455 22.924 1.00 60.75 98 ALA A N 1
ATOM 766 C CA . ALA A 1 98 ? -20.144 3.233 23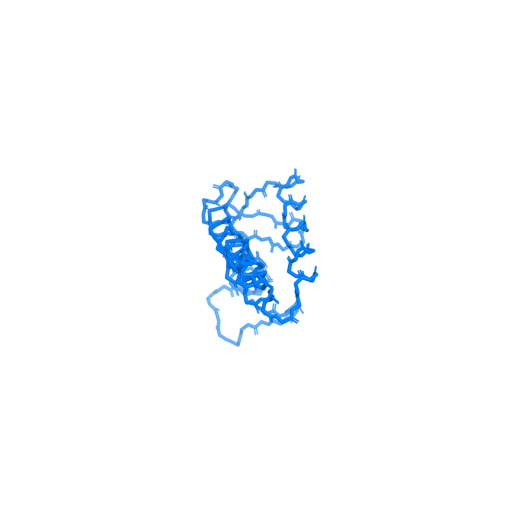.350 1.00 60.75 98 ALA A CA 1
ATOM 767 C C . ALA A 1 98 ? -20.225 3.054 24.882 1.00 60.75 98 ALA A C 1
ATOM 769 O O . ALA A 1 98 ? -20.960 2.189 25.356 1.00 60.75 98 ALA A O 1
ATOM 770 N N . ILE A 1 99 ? -19.492 3.853 25.668 1.00 59.66 99 ILE A N 1
ATOM 771 C CA . ILE A 1 99 ? -19.544 3.817 27.137 1.00 59.66 99 ILE A CA 1
ATOM 772 C C . ILE A 1 99 ? -20.535 4.892 27.616 1.00 59.66 99 ILE A C 1
ATOM 774 O O . ILE A 1 99 ? -20.266 6.080 27.413 1.00 59.66 99 ILE A O 1
ATOM 778 N N . PRO A 1 100 ? -21.663 4.536 28.265 1.00 54.59 100 PRO A N 1
ATOM 779 C CA . PRO A 1 100 ? -22.589 5.531 28.793 1.00 54.59 100 PRO A CA 1
ATOM 780 C C . PRO A 1 100 ? -21.890 6.348 29.883 1.00 54.59 100 PRO A C 1
ATOM 782 O O . PRO A 1 100 ? -21.263 5.779 30.783 1.00 54.59 100 PRO A O 1
ATOM 785 N N . LYS A 1 101 ? -22.009 7.679 29.828 1.00 57.81 101 LYS A N 1
ATOM 786 C CA . LYS A 1 101 ? -21.653 8.530 30.970 1.00 57.81 101 LYS A CA 1
ATOM 787 C C . LYS A 1 101 ? -22.587 8.160 32.128 1.00 57.81 101 LYS A C 1
ATOM 789 O O . LYS A 1 101 ? -23.803 8.210 31.952 1.00 57.81 101 LYS A O 1
ATOM 794 N N . ARG A 1 102 ? -22.002 7.718 33.244 1.00 52.22 102 ARG A N 1
ATOM 795 C CA . ARG A 1 102 ? -22.713 7.506 34.513 1.00 52.22 102 ARG A CA 1
ATOM 796 C C . ARG A 1 102 ? -23.228 8.825 35.067 1.00 52.22 102 ARG A C 1
ATOM 798 O O . ARG A 1 102 ? -22.526 9.841 34.860 1.00 52.22 102 ARG A O 1
#

Secondary structure (DSSP, 8-state):
-PPTT---SS-SSPTTBTTBT-B-STTHHHHHHHHTTT-HHHHHHHHHHHHHHHHHH--EEEEETTEEEEET-HHHHHHHHHHHHHHHHHHHHHHHHSS---

Sequence (102 aa):
HLPGGVYWQMCVAGRDTYQNGAYWATPTGWFVYTLDLVDSALADRTVIDMISDFKKGGVCEWILGEKRRLPNYLASASLPLAGIRAMIERRKNNTSTAIPKR

Organism: NCBI:txid412755

pLDDT: mean 93.19, std 10.1, range [52.22, 98.69]